Protein AF-A0A2K0SWI0-F1 (afdb_monomer_lite)

Structure (mmCIF, N/CA/C/O backbone):
data_AF-A0A2K0SWI0-F1
#
_entry.id   AF-A0A2K0SWI0-F1
#
loop_
_atom_site.group_PDB
_atom_site.id
_atom_site.type_symbol
_atom_site.label_atom_id
_atom_site.label_alt_id
_atom_site.label_comp_id
_atom_site.label_asym_id
_atom_site.label_entity_id
_atom_site.label_seq_id
_atom_site.pdbx_PDB_ins_code
_atom_site.Cartn_x
_atom_site.Cartn_y
_atom_site.Cartn_z
_atom_site.occupancy
_atom_site.B_iso_or_equiv
_atom_site.auth_seq_id
_atom_site.auth_comp_id
_atom_site.auth_asym_id
_atom_site.auth_atom_id
_atom_site.pdbx_PDB_model_num
ATOM 1 N N . MET A 1 1 ? -2.496 -9.184 16.894 1.00 52.81 1 MET A N 1
ATOM 2 C CA . MET A 1 1 ? -1.859 -8.175 16.027 1.00 52.81 1 MET A CA 1
ATOM 3 C C . MET A 1 1 ? -1.496 -6.988 16.894 1.00 52.81 1 MET A C 1
ATOM 5 O O . MET A 1 1 ? -2.363 -6.582 17.664 1.00 52.81 1 MET A O 1
ATOM 9 N N . PRO A 1 2 ? -0.256 -6.484 16.814 1.00 79.25 2 PRO A N 1
ATOM 10 C CA . PRO A 1 2 ? 0.097 -5.183 17.379 1.00 79.25 2 PRO A CA 1
ATOM 11 C C . PRO A 1 2 ? -0.802 -4.079 16.796 1.00 79.25 2 PRO A C 1
ATOM 13 O O . PRO A 1 2 ? -1.446 -4.286 15.765 1.00 79.25 2 PRO A O 1
ATOM 16 N N . MET A 1 3 ? -0.858 -2.928 17.470 1.00 88.62 3 MET A N 1
ATOM 17 C CA . MET A 1 3 ? -1.662 -1.775 17.054 1.00 88.62 3 MET A CA 1
ATOM 18 C C . MET A 1 3 ? -1.162 -1.244 15.704 1.00 88.62 3 MET A C 1
ATOM 20 O O . MET A 1 3 ? -0.185 -0.501 15.645 1.00 88.62 3 MET A O 1
ATOM 24 N N . LEU A 1 4 ? -1.802 -1.670 14.613 1.00 91.88 4 LEU A N 1
ATOM 25 C CA . LEU A 1 4 ? -1.372 -1.330 13.259 1.00 91.88 4 LEU A CA 1
ATOM 26 C C . LEU A 1 4 ? -1.588 0.164 12.999 1.00 91.88 4 LEU A C 1
ATOM 28 O O . LEU A 1 4 ? -2.731 0.616 12.960 1.00 91.88 4 LEU A O 1
ATOM 32 N N . GLN A 1 5 ? -0.500 0.910 12.822 1.00 92.94 5 GLN A N 1
ATOM 33 C CA . GLN A 1 5 ? -0.522 2.342 12.499 1.00 92.94 5 GLN A CA 1
ATOM 34 C C . GLN A 1 5 ? -0.375 2.595 11.003 1.00 92.94 5 GLN A C 1
ATOM 36 O O . GLN A 1 5 ? -1.142 3.363 10.441 1.00 92.94 5 GLN A O 1
ATOM 41 N N . THR A 1 6 ? 0.573 1.920 10.355 1.00 93.38 6 THR A N 1
ATOM 42 C CA . THR A 1 6 ? 0.842 2.085 8.925 1.00 93.38 6 THR A CA 1
ATOM 43 C C . THR A 1 6 ? 1.090 0.721 8.297 1.00 93.38 6 THR A C 1
ATOM 45 O O . THR A 1 6 ? 1.839 -0.086 8.847 1.00 93.38 6 THR A O 1
ATOM 48 N N . LEU A 1 7 ? 0.468 0.469 7.148 1.00 94.19 7 LEU A N 1
ATOM 49 C CA . LEU A 1 7 ? 0.797 -0.636 6.253 1.00 94.19 7 LEU A CA 1
ATOM 50 C C . LEU A 1 7 ? 0.896 -0.075 4.842 1.00 94.19 7 LEU A C 1
ATOM 52 O O . LEU A 1 7 ? -0.036 0.578 4.391 1.00 94.19 7 LEU A O 1
ATOM 56 N N . GLU A 1 8 ? 1.979 -0.369 4.137 1.00 94.50 8 GLU A N 1
ATOM 57 C CA . GLU A 1 8 ? 2.097 -0.090 2.709 1.00 94.50 8 GLU A CA 1
ATOM 58 C C . GLU A 1 8 ? 2.410 -1.405 1.997 1.00 94.50 8 GLU A C 1
ATOM 60 O O . GLU A 1 8 ? 3.342 -2.118 2.370 1.00 94.50 8 GLU A O 1
ATOM 65 N N . ILE A 1 9 ? 1.599 -1.745 1.000 1.00 93.19 9 ILE A N 1
ATOM 66 C CA . ILE A 1 9 ? 1.830 -2.858 0.083 1.00 93.19 9 ILE A CA 1
ATOM 67 C C . ILE A 1 9 ? 2.042 -2.234 -1.282 1.00 93.19 9 ILE A C 1
ATOM 69 O O . ILE A 1 9 ? 1.194 -1.483 -1.762 1.00 93.19 9 ILE A O 1
ATOM 73 N N . TRP A 1 10 ? 3.165 -2.552 -1.905 1.00 90.81 10 TRP A N 1
ATOM 74 C CA . TRP A 1 10 ? 3.529 -2.009 -3.201 1.00 90.81 10 TRP A CA 1
ATOM 75 C C . TRP A 1 10 ? 3.660 -3.121 -4.231 1.00 90.81 10 TRP A C 1
ATOM 77 O O . TRP A 1 10 ? 3.980 -4.263 -3.902 1.00 90.81 10 TRP A O 1
ATOM 87 N N . ASN A 1 11 ? 3.386 -2.774 -5.481 1.00 87.69 11 ASN A N 1
ATOM 88 C CA . ASN A 1 11 ? 3.605 -3.622 -6.638 1.00 87.69 11 ASN A CA 1
ATOM 89 C C . ASN A 1 11 ? 4.067 -2.737 -7.798 1.00 87.69 11 ASN A C 1
ATOM 91 O O . ASN A 1 11 ? 3.514 -1.658 -8.008 1.00 87.69 11 ASN A O 1
ATOM 95 N N . GLY A 1 12 ? 5.079 -3.163 -8.542 1.00 84.81 12 GLY A N 1
ATOM 96 C CA . GLY A 1 12 ? 5.657 -2.344 -9.599 1.00 84.81 12 GLY A CA 1
ATOM 97 C C . GLY A 1 12 ? 6.460 -3.146 -10.604 1.00 84.81 12 GLY A C 1
ATOM 98 O O . GLY A 1 12 ? 7.037 -4.176 -10.263 1.00 84.81 12 GLY A O 1
ATOM 99 N N . GLY A 1 13 ? 6.498 -2.648 -11.834 1.00 83.19 13 GLY A N 1
ATOM 100 C CA . GLY A 1 13 ? 7.234 -3.217 -12.952 1.00 83.19 13 GLY A CA 1
ATOM 101 C C . GLY A 1 13 ? 7.167 -2.297 -14.167 1.00 83.19 13 GLY A C 1
ATOM 102 O O . GLY A 1 13 ? 6.774 -1.135 -14.059 1.00 83.19 13 GLY A O 1
ATOM 103 N N . LEU A 1 14 ? 7.573 -2.805 -15.328 1.00 81.50 14 LEU A N 1
ATOM 104 C CA . LEU A 1 14 ? 7.548 -2.021 -16.560 1.00 81.50 14 LEU A CA 1
ATOM 105 C C . LEU A 1 14 ? 6.098 -1.680 -16.939 1.00 81.50 14 LEU A C 1
ATOM 107 O O . LEU A 1 14 ? 5.294 -2.578 -17.189 1.00 81.50 14 LEU A O 1
ATOM 111 N N . GLY A 1 15 ? 5.769 -0.387 -16.973 1.00 81.94 15 GLY A N 1
ATOM 112 C CA . GLY A 1 15 ? 4.440 0.097 -17.351 1.00 81.94 15 GLY A CA 1
ATOM 113 C C . GLY A 1 15 ? 3.343 -0.128 -16.306 1.00 81.94 15 GLY A C 1
ATOM 114 O O . GLY A 1 15 ? 2.170 0.066 -16.616 1.00 81.94 15 GLY A O 1
ATOM 115 N N . TYR A 1 16 ? 3.684 -0.525 -15.075 1.00 86.56 16 TYR A N 1
ATOM 116 C CA . TYR A 1 16 ? 2.710 -0.574 -13.988 1.00 86.56 16 TYR A CA 1
ATOM 117 C C . TYR A 1 16 ? 3.328 -0.253 -12.628 1.00 86.56 16 TYR A C 1
ATOM 119 O O . TYR A 1 16 ? 4.423 -0.682 -12.271 1.00 86.56 16 TYR A O 1
ATOM 127 N N . ALA A 1 17 ? 2.562 0.480 -11.833 1.00 89.31 17 ALA A N 1
ATOM 128 C CA . ALA A 1 17 ? 2.874 0.816 -10.454 1.00 89.31 17 ALA A CA 1
ATOM 129 C C . ALA A 1 17 ? 1.599 0.861 -9.627 1.00 89.31 17 ALA A C 1
ATOM 131 O O . ALA A 1 17 ? 0.562 1.333 -10.103 1.00 89.31 17 ALA A O 1
ATOM 132 N N . ALA A 1 18 ? 1.693 0.404 -8.385 1.00 91.81 18 ALA A N 1
ATOM 133 C CA . ALA A 1 18 ? 0.624 0.474 -7.415 1.00 91.81 18 ALA A CA 1
ATOM 134 C C . ALA A 1 18 ? 1.146 0.482 -5.980 1.00 91.81 18 ALA A C 1
ATOM 136 O O . ALA A 1 18 ? 2.087 -0.227 -5.626 1.00 91.81 18 ALA A O 1
ATOM 137 N N . ILE A 1 19 ? 0.458 1.244 -5.140 1.00 94.50 19 ILE A N 1
ATOM 138 C CA . ILE A 1 19 ? 0.605 1.275 -3.696 1.00 94.50 19 ILE A CA 1
ATOM 139 C C . ILE A 1 19 ? -0.790 1.238 -3.093 1.00 94.50 19 ILE A C 1
ATOM 141 O O . ILE A 1 19 ? -1.609 2.137 -3.297 1.00 94.50 19 ILE A O 1
ATOM 145 N N . PHE A 1 20 ? -1.027 0.202 -2.304 1.00 96.06 20 PHE A N 1
ATOM 146 C CA . PHE A 1 20 ? -2.065 0.202 -1.296 1.00 96.06 20 PHE A CA 1
ATOM 147 C C . PHE A 1 20 ? -1.453 0.682 0.018 1.00 96.06 20 PHE A C 1
ATOM 149 O O . PHE A 1 20 ? -0.459 0.115 0.476 1.00 96.06 20 PHE A O 1
ATOM 156 N N . ALA A 1 21 ? -2.057 1.682 0.649 1.00 96.19 21 ALA A N 1
ATOM 157 C CA . ALA A 1 21 ? -1.649 2.119 1.975 1.00 96.19 21 ALA A CA 1
ATOM 158 C C . ALA A 1 21 ? -2.825 2.089 2.948 1.00 96.19 21 ALA A C 1
ATOM 160 O O . ALA A 1 21 ? -3.958 2.395 2.595 1.00 96.19 21 ALA A O 1
ATOM 161 N N . TYR A 1 22 ? -2.539 1.745 4.194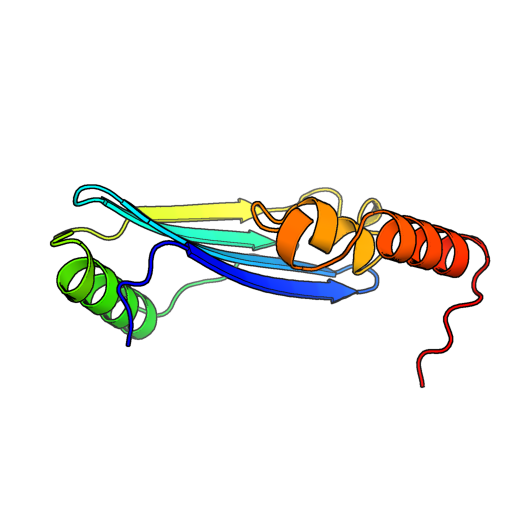 1.00 96.31 22 TYR A N 1
ATOM 162 C CA . TYR A 1 22 ? -3.403 1.968 5.339 1.00 96.31 22 TYR A CA 1
ATOM 163 C C . TYR A 1 22 ? -2.654 2.845 6.328 1.00 96.31 22 TYR A C 1
ATOM 165 O O . TYR A 1 22 ? -1.487 2.586 6.633 1.00 96.31 22 TYR A O 1
ATOM 173 N N . HIS A 1 23 ? -3.341 3.847 6.858 1.00 95.06 23 HIS A N 1
ATOM 174 C CA . HIS A 1 23 ? -2.840 4.669 7.941 1.00 95.06 23 HIS A CA 1
ATOM 175 C C . HIS A 1 23 ? -3.930 4.879 8.985 1.00 95.06 23 HIS A C 1
ATOM 177 O O . HIS A 1 23 ? -5.092 5.101 8.641 1.00 95.06 23 HIS A O 1
ATOM 183 N N . ALA A 1 24 ? -3.556 4.812 10.257 1.00 93.88 24 ALA A N 1
ATOM 184 C CA . ALA A 1 24 ? -4.452 5.126 11.347 1.00 93.88 24 ALA A CA 1
ATOM 185 C C . ALA A 1 24 ? -3.724 5.753 12.533 1.00 93.88 24 ALA A C 1
ATOM 187 O O . ALA A 1 24 ? -2.712 5.237 13.020 1.00 93.88 24 ALA A O 1
ATOM 188 N N . GLU A 1 25 ? -4.292 6.856 13.009 1.00 89.25 25 GLU A N 1
ATOM 189 C CA . GLU A 1 25 ? -3.819 7.628 14.147 1.00 89.25 25 GLU A CA 1
ATOM 190 C C . GLU A 1 25 ? -5.008 8.370 14.791 1.00 89.25 25 GLU A C 1
ATOM 192 O O . GLU A 1 25 ? -5.909 8.836 14.102 1.00 89.25 25 GLU A O 1
ATOM 197 N N . ARG A 1 26 ? -5.026 8.477 16.130 1.00 85.88 26 ARG A N 1
ATOM 198 C CA . ARG A 1 26 ? -5.940 9.351 16.908 1.00 85.88 26 ARG A CA 1
ATOM 199 C C . ARG A 1 26 ? -7.438 9.249 16.556 1.00 85.88 26 ARG A C 1
ATOM 201 O O . ARG A 1 26 ? -8.143 10.251 16.560 1.00 85.88 26 ARG A O 1
ATOM 208 N N . GLY A 1 27 ? -7.955 8.045 16.315 1.00 87.25 27 GLY A N 1
ATOM 209 C CA . GLY A 1 27 ? -9.381 7.863 15.998 1.00 87.25 27 GLY A CA 1
ATOM 210 C C . GLY A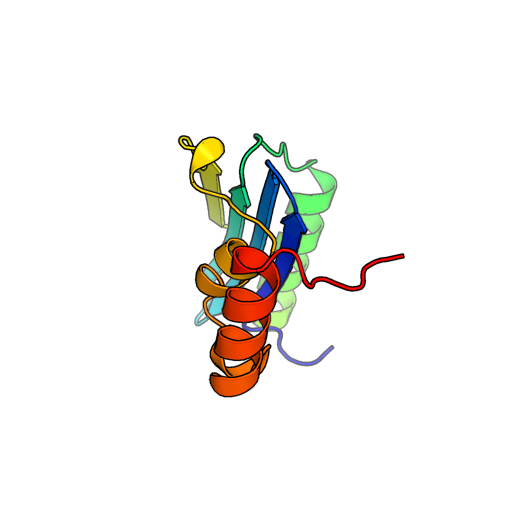 1 27 ? -9.721 8.006 14.519 1.00 87.25 27 GLY A C 1
ATOM 211 O O . GLY A 1 27 ? -10.883 7.861 14.142 1.00 87.25 27 GLY A O 1
ATOM 212 N N . GLU A 1 28 ? -8.725 8.202 13.664 1.00 93.19 28 GLU A N 1
ATOM 213 C CA . GLU A 1 28 ? -8.877 8.226 12.216 1.00 93.19 28 GLU A CA 1
ATOM 214 C C . GLU A 1 28 ? -8.208 6.996 11.607 1.00 93.19 28 GLU A C 1
ATOM 216 O O . GLU A 1 28 ? -7.150 6.552 12.055 1.00 93.19 28 GLU A O 1
ATOM 221 N N . ALA A 1 29 ? -8.858 6.414 10.603 1.00 96.00 29 ALA A N 1
ATOM 222 C CA . ALA A 1 29 ? -8.326 5.323 9.808 1.00 96.00 29 ALA A CA 1
ATOM 223 C C . ALA A 1 29 ? -8.667 5.573 8.341 1.00 96.00 29 ALA A C 1
ATOM 225 O O . ALA A 1 29 ? -9.816 5.869 8.003 1.00 96.00 29 ALA A O 1
ATOM 226 N N . ALA A 1 30 ? -7.679 5.419 7.471 1.00 97.25 30 ALA A N 1
ATOM 227 C CA . ALA A 1 30 ? -7.841 5.565 6.038 1.00 97.25 30 ALA A CA 1
ATOM 228 C C . ALA A 1 30 ? -7.109 4.447 5.304 1.00 97.25 30 ALA A C 1
ATOM 230 O O . ALA A 1 30 ? -6.029 4.013 5.713 1.00 97.25 30 ALA A O 1
ATOM 231 N N . ILE A 1 31 ? -7.704 4.005 4.203 1.00 97.56 31 ILE A N 1
ATOM 232 C CA . ILE A 1 31 ? -6.991 3.283 3.159 1.00 97.56 31 ILE A CA 1
ATOM 233 C C . ILE A 1 31 ? -6.839 4.192 1.947 1.00 97.56 31 ILE A C 1
ATOM 235 O O . ILE A 1 31 ? -7.713 5.011 1.657 1.00 97.56 31 ILE A O 1
ATOM 239 N N . SER A 1 32 ? -5.751 4.021 1.213 1.00 96.56 32 SER A N 1
ATOM 240 C CA . SER A 1 32 ? -5.557 4.691 -0.056 1.00 96.56 32 SER A CA 1
ATOM 241 C C . SER A 1 32 ? -5.046 3.746 -1.127 1.00 96.56 32 SER A C 1
ATOM 243 O O . SER A 1 32 ? -4.358 2.756 -0.863 1.00 96.56 32 SER A O 1
ATOM 245 N N . TRP A 1 33 ? -5.429 4.065 -2.356 1.00 96.19 33 TRP A N 1
ATOM 246 C CA . TRP A 1 33 ? -4.909 3.452 -3.560 1.00 96.19 33 TRP A CA 1
ATOM 247 C C . TRP A 1 33 ? -4.210 4.515 -4.393 1.00 96.19 33 TRP A C 1
ATOM 249 O O . TRP A 1 33 ? -4.814 5.511 -4.775 1.00 96.19 33 TRP A O 1
ATOM 259 N N . THR A 1 34 ? -2.933 4.313 -4.681 1.00 93.19 34 THR A N 1
ATOM 260 C CA . THR A 1 34 ? -2.221 5.064 -5.712 1.00 93.19 34 THR A CA 1
ATOM 261 C C . THR A 1 34 ? -1.759 4.067 -6.751 1.00 93.19 34 THR A C 1
ATOM 263 O O . THR A 1 34 ? -0.967 3.196 -6.413 1.00 93.19 34 THR A O 1
ATOM 266 N N . GLY A 1 35 ? -2.187 4.184 -8.001 1.00 92.12 35 GLY A N 1
ATOM 267 C CA . GLY A 1 35 ? -1.725 3.246 -9.015 1.00 92.12 35 GLY A CA 1
ATOM 268 C C . GLY A 1 35 ? -1.961 3.697 -10.440 1.00 92.12 35 GLY A C 1
ATOM 269 O O . GLY A 1 35 ? -2.634 4.683 -10.696 1.00 92.12 35 GLY A O 1
ATOM 270 N N . THR A 1 36 ? -1.388 2.941 -11.363 1.00 91.44 36 THR A N 1
ATOM 271 C CA . THR A 1 36 ? -1.532 3.097 -12.825 1.00 91.44 36 THR A CA 1
ATOM 272 C C . THR A 1 36 ? -2.871 2.578 -13.360 1.00 91.44 36 THR A C 1
ATOM 274 O O . THR A 1 36 ? -3.177 2.747 -14.533 1.00 91.44 36 THR A O 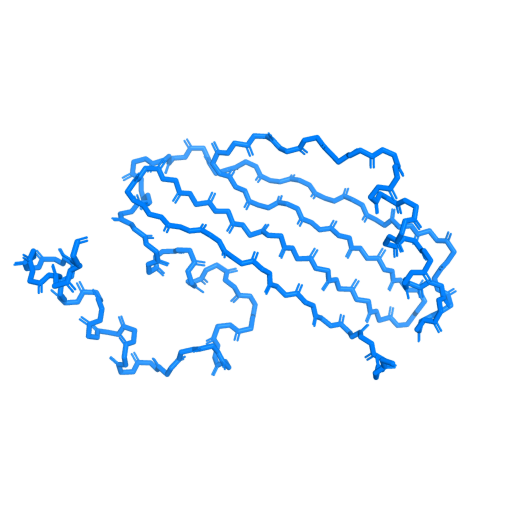1
ATOM 277 N N . TRP A 1 37 ? -3.692 1.967 -12.502 1.00 91.44 37 TRP A N 1
ATOM 278 C CA . TRP A 1 37 ? -5.059 1.558 -12.811 1.00 91.44 37 TRP A CA 1
ATOM 279 C C . TRP A 1 37 ? -6.000 1.905 -11.661 1.00 91.44 37 TRP A C 1
ATOM 281 O O . TRP A 1 37 ? -5.577 2.052 -10.510 1.00 91.44 37 TRP A O 1
ATOM 291 N N . GLU A 1 38 ? -7.289 2.001 -11.966 1.00 92.44 38 GLU A N 1
ATOM 292 C CA . GLU A 1 38 ? -8.331 2.168 -10.959 1.00 92.44 38 GLU A CA 1
ATOM 293 C C . GLU A 1 38 ? -8.581 0.853 -10.216 1.00 92.44 38 GLU A C 1
ATOM 295 O O . GLU A 1 38 ? -8.784 -0.200 -10.825 1.00 92.44 38 GLU A O 1
ATOM 300 N N . LEU A 1 39 ? -8.604 0.910 -8.884 1.00 93.88 39 LEU A N 1
ATOM 301 C CA . LEU A 1 39 ? -8.959 -0.231 -8.050 1.00 93.88 39 LEU A CA 1
ATOM 302 C C . LEU A 1 39 ? -10.303 0.017 -7.373 1.00 93.88 39 LEU A C 1
ATOM 304 O O . LEU A 1 39 ? -10.435 0.895 -6.522 1.00 93.88 39 LEU A O 1
ATOM 308 N N . VAL A 1 40 ? -11.288 -0.822 -7.672 1.00 94.44 40 VAL A N 1
ATOM 309 C CA . VAL A 1 40 ? -12.564 -0.811 -6.953 1.00 94.44 40 VAL A CA 1
ATOM 310 C C . VAL A 1 40 ? -12.455 -1.705 -5.721 1.00 94.44 40 VAL A C 1
ATOM 312 O O . VAL A 1 40 ? -12.345 -2.928 -5.824 1.00 94.44 40 VAL A O 1
ATOM 315 N N . PHE A 1 41 ? -12.508 -1.106 -4.531 1.00 95.50 41 PHE A N 1
ATOM 316 C CA . PHE A 1 41 ? -12.551 -1.870 -3.287 1.00 95.50 41 PHE A CA 1
ATOM 317 C C . PHE A 1 41 ? -13.922 -2.521 -3.100 1.00 95.50 41 PHE A C 1
ATOM 319 O O . PHE A 1 41 ? -14.945 -1.843 -3.002 1.00 95.50 41 PHE A O 1
ATOM 326 N N . GLY A 1 42 ? -13.943 -3.850 -2.989 1.00 96.88 42 GLY A N 1
ATOM 327 C CA . GLY A 1 42 ? -15.166 -4.577 -2.663 1.00 96.88 42 GLY A CA 1
ATOM 328 C C . GLY A 1 42 ? -15.716 -4.185 -1.278 1.00 96.88 42 GLY A C 1
ATOM 329 O O . GLY A 1 42 ? -14.926 -3.946 -0.359 1.00 96.88 42 GLY A O 1
ATOM 330 N N . PRO A 1 43 ? -17.048 -4.197 -1.063 1.00 96.81 43 PRO A N 1
ATOM 331 C CA . PRO A 1 43 ? -17.653 -3.825 0.221 1.00 96.81 43 PRO A CA 1
ATOM 332 C C . PRO A 1 43 ? -17.106 -4.616 1.416 1.00 96.81 43 PRO A C 1
ATOM 334 O O . PRO A 1 43 ? -16.922 -4.068 2.500 1.00 96.81 43 PRO A O 1
ATOM 337 N N . TYR A 1 44 ? -16.789 -5.897 1.203 1.00 97.25 44 TYR A N 1
ATOM 338 C CA . TYR A 1 44 ? -16.180 -6.752 2.220 1.00 97.25 44 TYR A CA 1
ATOM 339 C C . TYR A 1 44 ? -14.784 -6.265 2.636 1.00 97.25 44 TYR A C 1
ATOM 341 O O . TYR A 1 44 ? -14.475 -6.220 3.822 1.00 97.25 44 TYR A O 1
ATOM 349 N N . VAL A 1 45 ? -13.956 -5.837 1.679 1.00 95.75 45 VAL A N 1
ATOM 350 C CA . VAL A 1 45 ? -12.613 -5.300 1.956 1.00 95.75 45 VAL A CA 1
ATOM 351 C C . VAL A 1 45 ? -12.718 -4.027 2.797 1.00 95.75 45 VAL A C 1
ATOM 353 O O . VAL A 1 45 ? -12.014 -3.890 3.797 1.00 95.75 45 VAL A O 1
ATOM 356 N N . LEU A 1 46 ? -13.646 -3.133 2.441 1.00 97.25 46 LEU A N 1
ATOM 357 C CA . LEU A 1 46 ? -13.909 -1.904 3.195 1.00 97.25 46 LEU A CA 1
ATOM 358 C C . LEU A 1 46 ? -14.373 -2.194 4.631 1.00 97.25 46 LEU A C 1
ATOM 360 O O . LEU A 1 46 ? -13.924 -1.540 5.571 1.00 97.25 46 LEU A O 1
ATOM 364 N N . ASP A 1 47 ? -15.243 -3.186 4.821 1.00 96.62 47 ASP A N 1
ATOM 365 C CA . ASP A 1 47 ? -15.718 -3.584 6.149 1.00 96.62 47 ASP A CA 1
ATOM 366 C C . ASP A 1 47 ? -14.593 -4.148 7.029 1.00 96.62 47 ASP A C 1
ATOM 368 O O . ASP A 1 47 ? -14.471 -3.786 8.203 1.00 96.62 47 ASP A O 1
ATOM 372 N N . ILE A 1 48 ? -13.716 -4.980 6.460 1.00 96.12 48 ILE A N 1
ATOM 373 C CA . ILE A 1 48 ? -12.555 -5.510 7.182 1.00 96.12 48 ILE A CA 1
ATOM 374 C C . ILE A 1 48 ? -11.619 -4.379 7.614 1.00 96.12 48 ILE A C 1
ATOM 376 O O . ILE A 1 48 ? -11.240 -4.324 8.785 1.00 96.12 48 ILE A O 1
ATOM 380 N N . TRP A 1 49 ? -11.298 -3.435 6.728 1.00 96.50 49 TRP A N 1
ATOM 381 C CA . TRP A 1 49 ? -10.437 -2.304 7.085 1.00 96.50 49 TRP A CA 1
ATOM 382 C C . TRP A 1 49 ? -11.070 -1.366 8.116 1.00 96.50 49 TRP A C 1
ATOM 384 O O . TRP A 1 49 ? -10.377 -0.905 9.025 1.00 96.50 49 TRP A O 1
ATOM 394 N N . ARG A 1 50 ? -12.394 -1.169 8.076 1.00 95.94 50 ARG A N 1
ATOM 395 C CA . ARG A 1 50 ? -13.120 -0.449 9.133 1.00 95.94 50 ARG A CA 1
ATOM 396 C C . ARG A 1 50 ? -12.987 -1.154 10.484 1.00 95.94 50 ARG A C 1
ATOM 398 O O . ARG A 1 50 ? -12.684 -0.512 11.486 1.00 95.94 50 ARG A O 1
ATOM 405 N N . LYS A 1 51 ? -13.150 -2.482 10.523 1.00 95.38 51 LYS A N 1
ATOM 406 C CA . LYS A 1 51 ? -12.965 -3.288 11.746 1.00 95.38 51 LYS A CA 1
ATOM 407 C C . LYS A 1 51 ? -11.534 -3.200 12.279 1.00 95.38 51 LYS A C 1
ATOM 409 O O . LYS A 1 51 ? -11.344 -3.134 13.495 1.00 95.38 51 LYS A O 1
ATOM 414 N N . VAL A 1 52 ? -10.535 -3.169 11.395 1.00 94.88 52 VAL A N 1
ATOM 415 C CA . VAL A 1 52 ? -9.125 -2.966 11.767 1.00 94.88 52 VAL A CA 1
ATOM 416 C C . VAL A 1 52 ? -8.922 -1.583 12.398 1.00 94.88 52 VAL A C 1
ATOM 418 O O . VAL A 1 52 ? -8.336 -1.506 13.481 1.00 94.88 52 VAL A O 1
ATOM 421 N N . GLY A 1 53 ? -9.454 -0.519 11.790 1.00 94.94 53 GLY A N 1
ATOM 422 C CA . GLY A 1 53 ? -9.399 0.844 12.331 1.00 94.94 53 GLY A CA 1
ATOM 423 C C . GLY A 1 53 ? -10.081 0.969 13.696 1.00 94.94 53 GLY A C 1
ATOM 424 O O . GLY A 1 53 ? -9.486 1.470 14.652 1.00 94.94 53 GLY A O 1
ATOM 425 N N . TYR A 1 54 ? -11.288 0.418 13.837 1.00 94.19 54 TYR A N 1
ATOM 426 C CA . TYR A 1 54 ? -12.028 0.432 15.101 1.00 94.19 54 TYR A CA 1
ATOM 427 C C . TYR A 1 54 ? -11.297 -0.321 16.219 1.00 94.19 54 TYR A C 1
ATOM 429 O O . TYR A 1 54 ? -11.198 0.158 17.353 1.00 94.19 54 TYR A O 1
ATOM 437 N N . LYS A 1 55 ? -10.757 -1.506 15.911 1.00 93.06 55 LYS A N 1
ATOM 438 C CA . LYS A 1 55 ? -10.073 -2.352 16.896 1.00 93.06 55 LYS A CA 1
ATOM 439 C C . LYS A 1 55 ? -8.792 -1.712 17.428 1.00 93.06 55 LYS A C 1
ATOM 441 O O . LYS A 1 55 ? -8.520 -1.844 18.617 1.00 93.06 55 LYS A O 1
ATOM 446 N N . ASN A 1 56 ? -8.014 -1.067 16.560 1.00 91.62 56 ASN A N 1
ATOM 447 C CA . ASN A 1 56 ? -6.694 -0.546 16.916 1.00 91.62 56 ASN A CA 1
ATOM 448 C C . ASN A 1 56 ? -6.727 0.916 17.374 1.00 91.62 56 ASN A C 1
ATOM 450 O O . ASN A 1 56 ? -5.960 1.277 18.257 1.00 91.62 56 ASN A O 1
ATOM 454 N N . HIS A 1 57 ? -7.621 1.734 16.812 1.00 93.00 57 HIS A N 1
ATOM 455 C CA . HIS A 1 57 ? -7.606 3.192 16.998 1.00 93.00 57 HIS A CA 1
ATOM 456 C C . HIS A 1 57 ? -8.956 3.788 17.385 1.00 93.00 57 HIS A C 1
ATOM 458 O O . HIS A 1 57 ? -9.050 5.000 17.514 1.00 93.00 57 HIS A O 1
ATOM 464 N N . ARG A 1 58 ? -10.003 2.972 17.586 1.00 93.62 58 ARG A N 1
ATOM 465 C CA . ARG A 1 58 ? -11.383 3.434 17.85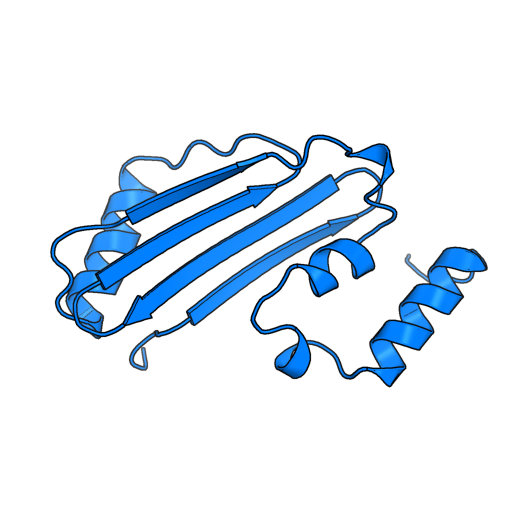6 1.00 93.62 58 ARG A CA 1
ATOM 466 C C . ARG A 1 58 ? -11.970 4.317 16.754 1.00 93.62 58 ARG A C 1
ATOM 468 O O . ARG A 1 58 ? -12.897 5.076 17.005 1.00 93.62 58 ARG A O 1
ATOM 475 N N . SER A 1 59 ? -11.470 4.176 15.528 1.00 94.56 59 SER A N 1
ATOM 476 C CA . SER A 1 59 ? -12.037 4.881 14.384 1.00 94.56 59 SER A CA 1
ATOM 477 C C . SER A 1 59 ? -13.372 4.266 13.965 1.00 94.56 59 SER A C 1
ATOM 479 O O . SER A 1 59 ? -13.450 3.067 13.696 1.00 94.56 59 SER A O 1
ATOM 481 N N . GLU A 1 60 ? -14.430 5.076 13.928 1.00 91.44 60 GLU A N 1
ATOM 482 C CA . GLU A 1 60 ? -15.777 4.637 13.529 1.00 91.44 60 GLU A CA 1
ATOM 483 C C . GLU A 1 60 ? -15.979 4.649 12.009 1.00 91.44 60 GLU A C 1
ATOM 485 O O . GLU A 1 60 ? -16.816 3.920 11.469 1.00 91.44 60 GLU A O 1
ATOM 490 N N . LYS A 1 61 ? -15.204 5.478 11.306 1.00 93.31 61 LYS A N 1
ATOM 491 C CA . LYS A 1 61 ? -15.275 5.661 9.857 1.00 93.31 61 LYS A CA 1
ATOM 492 C C . LYS A 1 61 ? -13.973 5.204 9.214 1.00 93.31 61 LYS A C 1
ATOM 494 O O . LYS A 1 61 ? -12.928 5.180 9.847 1.00 93.31 61 LYS A O 1
ATOM 499 N N . LEU A 1 62 ? -14.062 4.839 7.940 1.00 96.94 62 LEU A N 1
ATOM 500 C CA . LEU A 1 62 ? -12.901 4.533 7.118 1.00 96.94 62 LEU A CA 1
ATOM 501 C C . LEU A 1 62 ? -12.840 5.558 5.988 1.00 96.94 62 LEU A C 1
ATOM 503 O O . LEU A 1 62 ? -13.767 5.620 5.180 1.00 96.94 62 LEU A O 1
ATOM 507 N N . GLY A 1 63 ? -11.771 6.349 5.949 1.00 96.94 63 GLY A N 1
ATOM 508 C CA . GLY A 1 63 ? -11.431 7.165 4.790 1.00 96.94 63 GLY A CA 1
ATOM 509 C C . GLY A 1 63 ? -10.978 6.279 3.631 1.00 96.94 63 GLY A C 1
ATOM 510 O O . GLY A 1 63 ? -10.293 5.277 3.842 1.00 96.94 63 GLY A O 1
ATOM 511 N N . VAL A 1 64 ? -11.378 6.630 2.412 1.00 96.94 64 VAL A N 1
ATOM 512 C CA . VAL A 1 64 ? -10.938 5.945 1.194 1.00 96.94 64 VAL A CA 1
ATOM 513 C C . VAL A 1 64 ? -10.475 7.005 0.213 1.00 96.94 64 VAL A C 1
ATOM 515 O O . VAL A 1 64 ? -11.269 7.835 -0.221 1.00 96.94 64 VAL A O 1
ATOM 518 N N . GLU A 1 65 ? -9.194 6.970 -0.124 1.00 95.81 65 GLU A N 1
ATOM 519 C CA . GLU A 1 65 ? -8.584 7.879 -1.092 1.00 95.81 65 GLU A CA 1
ATOM 520 C C . GLU A 1 65 ? -8.091 7.094 -2.304 1.00 95.81 65 GLU A C 1
ATOM 522 O O . GLU A 1 65 ? -7.576 5.982 -2.173 1.00 95.81 65 GLU A O 1
ATOM 527 N N . GLN A 1 66 ? -8.234 7.665 -3.496 1.00 94.44 66 GLN A N 1
ATOM 528 C CA . GLN A 1 66 ? -7.724 7.062 -4.721 1.00 94.44 66 GLN A CA 1
ATOM 529 C C . GLN A 1 66 ? -7.017 8.113 -5.566 1.00 94.44 66 GLN A C 1
ATOM 531 O O . GLN A 1 66 ? -7.501 9.234 -5.709 1.00 94.44 66 GLN A O 1
ATOM 536 N N . ARG A 1 67 ? -5.865 7.740 -6.117 1.00 92.56 67 ARG A N 1
ATOM 537 C CA . ARG A 1 67 ? -5.063 8.568 -7.009 1.00 92.56 67 ARG A CA 1
ATOM 538 C C . ARG A 1 67 ? -4.586 7.726 -8.183 1.00 92.56 67 ARG A C 1
ATOM 540 O O . ARG A 1 67 ? -3.910 6.717 -7.984 1.00 92.56 67 ARG A O 1
ATOM 547 N N . LEU A 1 68 ? -4.910 8.162 -9.393 1.00 91.56 68 LEU A N 1
ATOM 548 C CA . LEU A 1 68 ? -4.382 7.558 -10.608 1.00 91.56 68 LEU A CA 1
ATOM 549 C C . LEU A 1 68 ? -3.007 8.163 -10.931 1.00 91.56 68 LEU A C 1
ATOM 551 O O . LEU A 1 68 ? -2.792 9.363 -10.764 1.00 91.56 68 LEU A O 1
ATOM 555 N N . ILE A 1 69 ? -2.068 7.325 -11.358 1.00 87.19 69 ILE A N 1
ATOM 556 C CA . ILE A 1 69 ? -0.792 7.744 -11.939 1.00 87.19 69 ILE A CA 1
ATOM 557 C C . ILE A 1 69 ? -1.029 7.870 -13.444 1.00 87.19 69 ILE A C 1
ATOM 559 O O . ILE A 1 69 ? -1.124 6.860 -14.137 1.00 87.19 69 ILE A O 1
ATOM 563 N N . GLU A 1 70 ? -1.176 9.104 -13.925 1.00 80.31 70 GLU A N 1
ATOM 564 C CA . GLU A 1 70 ? -1.564 9.394 -15.314 1.00 80.31 70 GLU A CA 1
ATOM 565 C C . GLU A 1 70 ? -0.429 9.108 -16.311 1.00 80.31 70 GLU A C 1
ATOM 567 O O . GLU A 1 70 ? -0.660 8.534 -17.374 1.00 80.31 70 GLU A O 1
ATOM 572 N N . ASN A 1 71 ? 0.816 9.424 -15.946 1.00 78.56 71 ASN A N 1
ATOM 573 C CA . ASN A 1 71 ? 1.976 9.258 -16.821 1.00 78.56 71 ASN A CA 1
ATOM 574 C C . ASN A 1 71 ? 2.641 7.894 -16.604 1.00 78.56 71 ASN A C 1
ATOM 576 O O . ASN A 1 71 ? 3.700 7.786 -15.990 1.00 78.56 71 ASN A O 1
ATOM 580 N N . ILE A 1 72 ? 2.019 6.832 -17.118 1.00 70.06 72 ILE A N 1
ATOM 581 C CA . ILE A 1 72 ? 2.548 5.457 -17.024 1.00 70.06 72 ILE A CA 1
ATOM 582 C C . ILE A 1 72 ? 3.951 5.347 -17.651 1.00 70.06 72 ILE A C 1
ATOM 584 O O . ILE A 1 72 ? 4.783 4.592 -17.157 1.00 70.06 72 ILE A O 1
ATOM 588 N N . GLU A 1 73 ? 4.238 6.139 -18.689 1.00 70.56 73 GLU A N 1
ATOM 589 C CA . GLU A 1 73 ? 5.550 6.196 -19.357 1.00 70.56 73 GLU A CA 1
ATOM 590 C C . GLU A 1 73 ? 6.682 6.712 -18.448 1.00 70.56 73 GLU A C 1
ATOM 592 O O . GLU A 1 73 ? 7.856 6.447 -18.708 1.00 70.56 73 GLU A O 1
ATOM 597 N N . GLU A 1 74 ? 6.353 7.420 -17.363 1.00 69.50 74 GLU A N 1
ATOM 598 C CA . GLU A 1 74 ? 7.331 7.862 -16.362 1.00 69.50 74 GLU A CA 1
ATOM 599 C C . GLU A 1 74 ? 7.674 6.759 -15.351 1.00 69.50 74 GLU A C 1
ATOM 601 O O . GLU A 1 74 ? 8.690 6.862 -14.666 1.00 69.50 74 GLU A O 1
ATOM 606 N N . VAL A 1 75 ? 6.872 5.689 -15.273 1.00 75.25 75 VAL A N 1
ATOM 607 C CA . VAL A 1 75 ? 7.148 4.521 -14.428 1.00 75.25 75 VAL A CA 1
ATOM 608 C C . VAL A 1 75 ? 8.087 3.583 -15.181 1.00 75.25 75 VAL A C 1
ATOM 610 O O . VAL A 1 75 ? 7.672 2.694 -15.929 1.00 75.25 75 VAL A O 1
ATOM 613 N N . ARG A 1 76 ? 9.386 3.774 -14.962 1.00 73.00 76 ARG A N 1
ATOM 614 C CA . ARG A 1 76 ? 10.458 2.987 -15.578 1.00 73.00 76 ARG A CA 1
ATOM 615 C C . ARG A 1 76 ? 10.620 1.624 -14.912 1.00 73.00 76 ARG A C 1
ATOM 617 O O . ARG A 1 76 ? 11.198 0.722 -15.512 1.00 73.00 76 ARG A O 1
ATOM 624 N N . GLY A 1 77 ? 10.097 1.447 -13.697 1.00 77.06 77 GLY A N 1
ATOM 625 C CA . GLY A 1 77 ? 10.032 0.151 -13.025 1.00 77.06 77 GLY A CA 1
ATOM 626 C C . GLY A 1 77 ? 9.723 0.240 -11.532 1.00 77.06 77 GLY A C 1
ATOM 627 O O . GLY A 1 77 ? 9.227 1.245 -11.026 1.00 77.06 77 GLY A O 1
ATOM 628 N N . TYR A 1 78 ? 10.037 -0.831 -10.800 1.00 78.69 78 TYR A N 1
ATOM 629 C CA . TYR A 1 78 ? 9.741 -0.959 -9.366 1.00 78.69 78 TYR A CA 1
ATOM 630 C C . TYR A 1 78 ? 10.437 0.101 -8.497 1.00 78.69 78 TYR A C 1
ATOM 632 O O . TYR A 1 78 ? 9.906 0.469 -7.450 1.00 78.69 78 TYR A O 1
ATOM 640 N N . VAL A 1 79 ? 11.585 0.632 -8.931 1.00 83.06 79 VAL A N 1
ATOM 641 C CA . VAL A 1 79 ? 12.310 1.700 -8.223 1.00 83.06 79 VAL A CA 1
ATOM 642 C C . VAL A 1 79 ? 11.462 2.965 -8.076 1.00 83.06 79 VAL A C 1
ATOM 644 O O . VAL A 1 79 ? 11.423 3.549 -6.991 1.00 83.06 79 VAL A O 1
ATOM 647 N N . ASP A 1 80 ? 10.728 3.352 -9.121 1.00 82.56 80 ASP A N 1
ATOM 648 C CA . ASP A 1 80 ? 9.865 4.538 -9.082 1.00 82.56 80 ASP A CA 1
ATOM 649 C C . ASP A 1 80 ? 8.693 4.340 -8.118 1.00 82.56 80 ASP A C 1
ATOM 651 O O . ASP A 1 80 ? 8.269 5.270 -7.434 1.00 82.56 80 ASP A O 1
ATOM 655 N N . VAL A 1 81 ? 8.213 3.100 -7.985 1.00 84.19 81 VAL A N 1
ATOM 656 C CA . VAL A 1 81 ? 7.162 2.746 -7.022 1.00 84.19 81 VAL A CA 1
ATOM 657 C C . VAL A 1 81 ? 7.675 2.834 -5.591 1.00 84.19 81 VAL A C 1
ATOM 659 O O . VAL A 1 81 ? 6.987 3.367 -4.722 1.00 84.19 81 VAL A O 1
ATOM 662 N N . ILE A 1 82 ? 8.897 2.365 -5.331 1.00 87.56 82 ILE A N 1
ATOM 663 C CA . ILE A 1 82 ? 9.506 2.438 -3.998 1.00 87.56 82 ILE A CA 1
ATOM 664 C C . ILE A 1 82 ? 9.647 3.896 -3.538 1.00 87.56 82 ILE A C 1
ATOM 666 O O . ILE A 1 82 ? 9.414 4.198 -2.366 1.00 87.56 82 ILE A O 1
ATOM 670 N N . GLU A 1 83 ? 9.972 4.820 -4.444 1.00 84.00 83 GLU A N 1
ATOM 671 C CA . GLU A 1 83 ? 10.107 6.247 -4.121 1.00 84.00 83 GLU A CA 1
ATOM 672 C C . GLU A 1 83 ? 8.802 6.910 -3.657 1.00 84.00 83 GLU A C 1
ATOM 674 O O . GLU A 1 83 ? 8.840 7.892 -2.902 1.00 84.00 83 GLU A O 1
ATOM 679 N N . LEU A 1 84 ? 7.658 6.351 -4.054 1.00 81.81 84 LEU A N 1
ATOM 680 C CA . LEU A 1 84 ? 6.331 6.816 -3.659 1.00 81.81 84 LEU A CA 1
ATOM 681 C C . LEU A 1 84 ? 5.912 6.331 -2.256 1.00 81.81 84 LEU A C 1
ATOM 683 O O . LEU A 1 84 ? 4.953 6.869 -1.699 1.00 81.81 84 LEU A O 1
ATOM 687 N N . LEU A 1 85 ? 6.614 5.356 -1.659 1.00 84.88 85 LEU A N 1
ATOM 688 C CA . LEU A 1 85 ? 6.295 4.836 -0.323 1.00 84.88 85 LEU A CA 1
ATOM 689 C C . LEU A 1 85 ? 6.648 5.847 0.769 1.00 84.88 85 LEU A C 1
ATOM 691 O O . LEU A 1 85 ? 7.772 6.359 0.830 1.00 84.88 85 LEU A O 1
ATOM 695 N N . ARG A 1 86 ? 5.736 6.066 1.723 1.00 83.19 86 ARG A N 1
ATOM 696 C CA . ARG A 1 86 ? 6.034 6.875 2.917 1.00 83.19 86 ARG A CA 1
ATOM 697 C C . ARG A 1 86 ? 7.095 6.197 3.778 1.00 83.19 86 ARG A C 1
ATOM 699 O O . ARG A 1 86 ? 7.930 6.866 4.385 1.00 83.19 86 ARG A O 1
ATOM 706 N N . THR A 1 87 ? 7.089 4.867 3.804 1.00 85.94 87 THR A N 1
ATOM 707 C CA . THR A 1 87 ? 8.000 4.034 4.592 1.00 85.94 87 THR A CA 1
ATOM 708 C C . THR A 1 87 ? 9.293 3.672 3.865 1.00 85.94 87 THR A C 1
ATOM 710 O O . THR A 1 87 ? 10.081 2.907 4.413 1.00 85.94 87 THR A O 1
ATOM 713 N N . LYS A 1 88 ? 9.586 4.247 2.685 1.00 84.12 88 LYS A N 1
ATOM 714 C CA . LYS A 1 88 ? 10.741 3.867 1.841 1.00 84.12 88 LYS A CA 1
ATOM 715 C C . LYS A 1 88 ? 12.074 3.727 2.579 1.00 84.12 88 LYS A C 1
ATOM 717 O O . LYS A 1 88 ? 12.803 2.772 2.339 1.00 84.12 88 LYS A O 1
ATOM 722 N N . LYS A 1 89 ? 12.345 4.608 3.551 1.00 85.50 89 LYS A N 1
ATOM 723 C CA . LYS A 1 89 ? 13.561 4.591 4.392 1.00 85.50 89 LYS A CA 1
ATOM 724 C C . LYS A 1 89 ? 13.736 3.309 5.222 1.00 85.50 89 LYS A C 1
ATOM 726 O O . LYS A 1 89 ? 14.837 3.044 5.689 1.00 85.50 89 LYS A O 1
ATOM 731 N N . HIS A 1 90 ? 12.660 2.558 5.439 1.00 86.06 90 HIS A N 1
ATOM 732 C CA . HIS A 1 90 ? 12.635 1.291 6.169 1.00 86.06 90 HIS A CA 1
ATOM 733 C C . HIS A 1 90 ? 12.550 0.068 5.246 1.00 86.06 90 HIS A C 1
ATOM 735 O O . HIS A 1 90 ? 12.740 -1.048 5.717 1.00 86.06 90 HIS A O 1
ATOM 741 N N . VAL A 1 91 ? 12.249 0.269 3.959 1.00 85.06 91 VAL A N 1
ATOM 742 C CA . VAL A 1 91 ? 12.086 -0.805 2.966 1.00 85.06 91 VAL A CA 1
ATOM 743 C C . VAL A 1 91 ? 13.402 -1.081 2.250 1.00 85.06 91 VAL A C 1
ATOM 745 O O . VAL A 1 91 ? 13.784 -2.234 2.082 1.00 85.06 91 VAL A O 1
ATOM 748 N N . ILE A 1 92 ? 14.110 -0.024 1.853 1.00 86.94 92 ILE A N 1
ATOM 749 C CA . ILE A 1 92 ? 15.387 -0.127 1.156 1.00 86.94 92 ILE A CA 1
ATOM 750 C C . ILE A 1 92 ? 16.337 0.960 1.655 1.00 86.94 92 ILE A C 1
ATOM 752 O O . ILE A 1 92 ? 15.931 2.089 1.942 1.00 86.94 92 ILE A O 1
ATOM 756 N N . ASN A 1 93 ? 17.619 0.623 1.784 1.00 89.75 93 ASN A N 1
ATOM 757 C CA . ASN A 1 93 ? 18.629 1.632 2.068 1.00 89.75 93 ASN A CA 1
ATOM 758 C C . ASN A 1 93 ? 18.925 2.446 0.792 1.00 89.75 93 ASN A C 1
ATOM 760 O O . ASN A 1 93 ? 18.687 1.994 -0.327 1.00 89.75 93 ASN A O 1
ATOM 764 N N . ARG A 1 94 ? 19.468 3.653 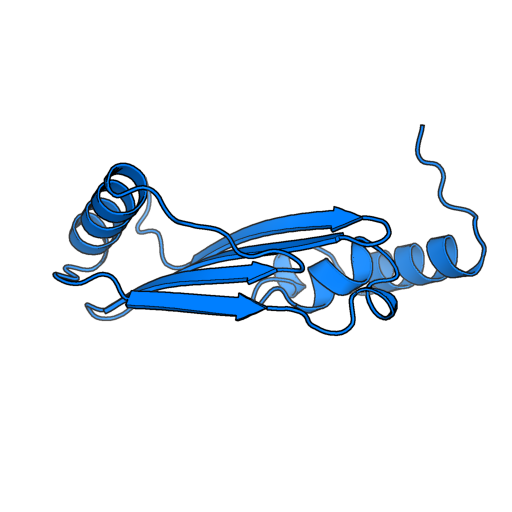0.960 1.00 86.25 94 ARG A N 1
ATOM 765 C CA . ARG A 1 94 ? 19.739 4.558 -0.164 1.00 86.25 94 ARG A CA 1
ATOM 766 C C . ARG A 1 94 ? 20.709 3.967 -1.194 1.00 86.25 94 ARG A C 1
ATOM 768 O O . ARG A 1 94 ? 20.471 4.133 -2.379 1.00 86.25 94 ARG A O 1
ATOM 775 N N . GLN A 1 95 ? 21.757 3.277 -0.749 1.00 90.50 95 GLN A N 1
ATOM 776 C CA . GLN A 1 95 ? 22.759 2.708 -1.648 1.00 90.50 95 GLN A CA 1
ATOM 777 C C . GLN A 1 95 ? 22.151 1.622 -2.539 1.00 90.50 95 GLN A C 1
ATOM 779 O O . GLN A 1 95 ? 22.325 1.673 -3.747 1.00 90.50 95 GLN A O 1
ATOM 784 N N . SER A 1 96 ? 21.377 0.697 -1.973 1.00 88.88 96 SER A N 1
ATOM 785 C CA . SER A 1 96 ? 20.694 -0.334 -2.757 1.00 88.88 96 SER A CA 1
ATOM 786 C C . SER A 1 96 ? 19.668 0.266 -3.717 1.00 88.88 96 SER A C 1
ATOM 788 O O . SER A 1 96 ? 19.470 -0.255 -4.806 1.00 88.88 96 SER A O 1
ATOM 790 N N . LEU A 1 97 ? 19.030 1.384 -3.356 1.00 87.50 97 LEU A N 1
ATOM 791 C CA . LEU A 1 97 ? 18.152 2.099 -4.282 1.00 87.50 97 LEU A CA 1
ATOM 792 C C . LEU A 1 97 ? 18.930 2.712 -5.458 1.00 87.50 97 LEU A C 1
ATOM 794 O O . LEU A 1 97 ? 18.464 2.646 -6.593 1.00 87.50 97 LEU A O 1
ATOM 798 N N . ASP A 1 98 ? 20.110 3.275 -5.195 1.00 88.56 98 ASP A N 1
ATOM 799 C CA . ASP A 1 98 ? 21.002 3.817 -6.225 1.00 88.56 98 ASP A CA 1
ATOM 800 C C . ASP A 1 98 ? 21.579 2.697 -7.122 1.00 88.56 98 ASP A C 1
ATOM 802 O O . ASP A 1 98 ? 21.647 2.863 -8.338 1.00 88.56 98 ASP A O 1
ATOM 806 N N . GLU A 1 99 ? 21.911 1.531 -6.555 1.00 88.75 99 GLU A N 1
ATOM 807 C CA . GLU A 1 99 ? 22.337 0.332 -7.296 1.00 88.75 99 GLU A CA 1
ATOM 808 C C . GLU A 1 99 ? 21.231 -0.168 -8.236 1.00 88.75 99 GLU A C 1
ATOM 810 O O . GLU A 1 99 ? 21.483 -0.373 -9.420 1.00 88.75 99 GLU A O 1
ATOM 815 N N . LEU A 1 100 ? 19.983 -0.264 -7.763 1.00 87.06 100 LEU A N 1
ATOM 816 C CA . LEU A 1 100 ? 18.855 -0.670 -8.611 1.00 87.06 100 LEU A CA 1
ATOM 817 C C . LEU A 1 100 ? 18.601 0.320 -9.754 1.00 87.06 100 LEU A C 1
ATOM 819 O O . LEU A 1 100 ? 18.296 -0.102 -10.868 1.00 87.06 100 LEU A O 1
ATOM 823 N N . ARG A 1 101 ? 18.747 1.632 -9.510 1.00 85.75 101 ARG A N 1
ATOM 824 C CA . ARG A 1 101 ? 18.676 2.645 -10.581 1.00 85.75 101 ARG A CA 1
ATOM 825 C C . ARG A 1 101 ? 19.750 2.411 -11.628 1.00 85.75 101 ARG A C 1
ATOM 827 O O . ARG A 1 101 ? 19.446 2.383 -12.817 1.00 85.75 101 ARG A O 1
ATOM 834 N N . TYR A 1 102 ? 20.985 2.217 -11.178 1.00 87.00 102 TYR A N 1
ATOM 835 C CA . TYR A 1 102 ? 22.113 1.966 -12.060 1.00 87.00 102 TYR A CA 1
ATOM 836 C C . TYR A 1 102 ? 21.901 0.697 -12.898 1.00 87.00 102 TYR A C 1
ATOM 838 O O . TYR A 1 102 ? 22.090 0.723 -14.114 1.00 87.00 102 TYR A O 1
ATOM 846 N N . GLU A 1 103 ? 21.458 -0.401 -12.285 1.00 85.81 103 GLU A N 1
ATOM 847 C CA . GLU A 1 103 ? 21.171 -1.654 -12.992 1.00 85.81 103 GLU A CA 1
ATOM 848 C C . GLU A 1 103 ? 20.052 -1.496 -14.028 1.00 85.81 103 GLU A C 1
ATOM 850 O O . GLU A 1 103 ? 20.164 -2.035 -15.131 1.00 85.81 103 GLU A O 1
ATOM 855 N N . MET A 1 104 ? 19.006 -0.727 -13.707 1.00 80.06 104 MET A N 1
ATOM 856 C CA . MET A 1 104 ? 17.917 -0.418 -14.635 1.00 80.06 104 MET A CA 1
ATOM 857 C C . MET A 1 104 ? 18.386 0.409 -15.835 1.00 80.06 104 MET A C 1
ATOM 859 O O . MET A 1 104 ? 18.065 0.071 -16.972 1.00 80.06 104 MET A O 1
ATOM 863 N N . GLU A 1 105 ? 19.163 1.468 -15.603 1.00 83.50 105 GLU A N 1
ATOM 864 C CA . GLU A 1 105 ? 19.677 2.344 -16.665 1.00 83.50 105 GLU A CA 1
ATOM 865 C C . GLU A 1 105 ? 20.650 1.623 -17.606 1.00 83.50 105 GLU A C 1
ATOM 867 O O . GLU A 1 105 ? 20.675 1.902 -18.804 1.00 83.50 105 GLU A O 1
ATOM 872 N N . ASN A 1 106 ? 21.425 0.673 -17.080 1.00 84.94 106 ASN A N 1
ATOM 873 C CA . ASN A 1 106 ? 22.412 -0.084 -17.852 1.00 84.94 106 ASN A CA 1
ATOM 874 C C . ASN A 1 106 ? 21.876 -1.425 -18.377 1.00 84.94 106 ASN A C 1
ATOM 876 O O . ASN A 1 106 ? 22.636 -2.205 -18.951 1.00 84.94 106 ASN A O 1
ATOM 880 N N . ASN A 1 107 ? 20.578 -1.702 -18.196 1.00 76.50 107 ASN A N 1
ATOM 881 C CA . ASN A 1 107 ? 19.936 -2.964 -18.572 1.00 76.50 107 ASN A CA 1
ATOM 882 C C . ASN A 1 107 ? 20.687 -4.199 -18.018 1.00 76.50 107 ASN A C 1
ATOM 884 O O . ASN A 1 107 ? 20.735 -5.255 -18.648 1.00 76.50 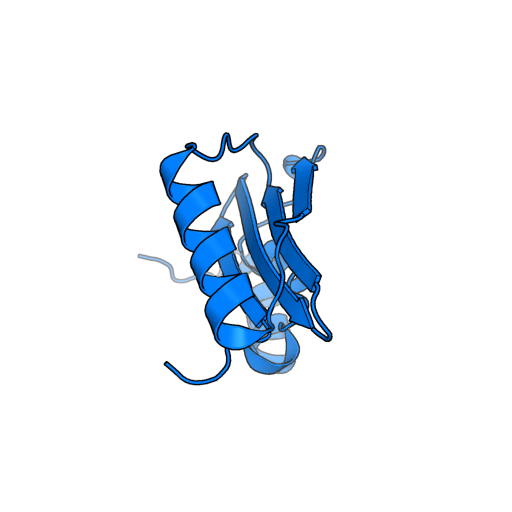107 ASN A O 1
ATOM 888 N N . CYS A 1 108 ? 21.305 -4.043 -16.843 1.00 74.50 108 CYS A N 1
ATOM 889 C CA . CYS A 1 108 ? 22.071 -5.070 -16.133 1.00 74.50 108 CYS A CA 1
ATOM 890 C C . CYS A 1 108 ? 21.214 -5.843 -15.126 1.00 74.50 108 CYS A C 1
ATOM 892 O O . CYS A 1 108 ? 21.746 -6.604 -14.317 1.00 74.50 108 CYS A O 1
ATOM 894 N N . ILE A 1 109 ? 19.896 -5.643 -15.154 1.00 64.75 109 ILE A N 1
ATOM 895 C CA . ILE A 1 109 ? 18.998 -6.276 -14.204 1.00 64.75 109 ILE A CA 1
ATOM 896 C C . ILE A 1 109 ? 18.957 -7.780 -14.478 1.00 64.75 109 ILE A C 1
ATOM 898 O O . ILE A 1 109 ? 18.404 -8.240 -15.476 1.00 64.75 109 ILE A O 1
ATOM 902 N N . CYS A 1 110 ? 19.535 -8.558 -13.570 1.00 52.72 110 CYS A N 1
ATOM 903 C CA . CYS A 1 110 ? 19.384 -10.005 -13.561 1.00 52.72 110 CYS A CA 1
ATOM 904 C C . CYS A 1 110 ? 18.029 -10.360 -12.931 1.00 52.72 110 CYS A C 1
ATOM 906 O O . CYS A 1 110 ? 17.980 -10.756 -11.768 1.00 52.72 110 CYS A O 1
ATOM 908 N N . PHE A 1 111 ? 16.925 -10.216 -13.665 1.00 49.28 111 PHE A N 1
ATOM 909 C CA . PHE A 1 111 ? 15.711 -10.971 -13.334 1.00 49.28 111 PHE A CA 1
ATOM 910 C C . PHE A 1 111 ? 15.682 -12.267 -14.163 1.00 49.28 111 PHE A C 1
ATOM 912 O O . PHE A 1 111 ? 16.058 -12.228 -15.336 1.00 49.28 111 PHE A O 1
ATOM 919 N N . PRO A 1 112 ? 15.296 -13.414 -13.574 1.00 43.00 112 PRO A N 1
ATOM 920 C CA . PRO A 1 112 ? 14.896 -14.591 -14.341 1.00 43.00 112 PRO A CA 1
ATOM 921 C C . PRO A 1 112 ? 13.620 -14.345 -15.159 1.00 43.00 112 PRO A C 1
ATOM 923 O O . PRO A 1 112 ? 12.820 -13.461 -14.772 1.00 43.00 112 PRO A O 1
#

Sequence (112 aa):
MPMLQTLEIWNGGLGYAAIFAYHAERGEAAISWTGTWELVFGPYVLDIWRKVGYKNHRSEKLGVEQRLIENIEEVRGYVDVIELLRTKKHVINRQSLDELRYEMENNCICFP

Organism: NCBI:txid398673

pLDDT: mean 87.49, std 10.18, range [43.0, 97.56]

Secondary structure (DSSP, 8-state):
-----EEEEEEEETTEEEEEEEEEETTEEEEEEEESS-----HHHHHHHHHHHHHHH--SS-EEEEEE---GGG--SHHHHHHT-TTHHHHS-HHHHHHHHHHHHTT-----

Foldseek 3Di:
DALDAKDWDWDKFQLWTWIWMWGADQQAIEIEIEIQDDDDDDPVNLVVSCVSRCVRRVHNDYHYYYHHPPPSVVRLMVLVNLVPDPCSVVVDPPVVSVVVVVCSVVVVDPDD

InterPro domains:
  IPR046676 Domain of unknown function DUF6546 [PF20183] (1-92)

Radius of gyration: 16.24 Å; chains: 1; bounding box: 40×24×37 Å